Protein AF-A0A9J5WZZ3-F1 (afdb_monomer)

Nearest PDB structures (foldseek):
  2q3t-assembly1_A  TM=9.674E-01  e=2.723E-07  Arabidopsis thaliana
  6ois-assembly1_B  TM=9.613E-01  e=1.183E-06  Arabidopsis thaliana
  3gan-assembly1_A  TM=9.240E-01  e=4.497E-06  Arabidopsis thaliana
  5y6p-assembly1_a2  TM=3.393E-01  e=5.906E+00  Griffithsia pacifica

Mean predicted aligned error: 4.85 Å

InterPro domains:
  IPR015270 Protein RDM1, plant [PF09187] (1-80)
  IPR015270 Protein RDM1, plant [PTHR36366] (1-80)
  IPR036319 RDM1 superfamily [G3DSA:1.20.120.690] (1-80)
  IPR036319 RDM1 superfamily [SSF109920] (1-80)

Structure (mmCIF, N/CA/C/O backbone):
data_AF-A0A9J5WZZ3-F1
#
_entry.id   AF-A0A9J5WZZ3-F1
#
loop_
_atom_site.group_PDB
_atom_site.id
_atom_site.type_symbol
_atom_site.label_atom_id
_atom_site.label_alt_id
_atom_site.label_comp_id
_atom_site.label_asym_id
_atom_site.label_entity_id
_atom_site.label_seq_id
_atom_site.pdbx_PDB_ins_code
_atom_site.Cartn_x
_atom_site.Cartn_y
_atom_site.Cartn_z
_atom_site.occupancy
_atom_site.B_iso_or_equiv
_atom_site.auth_seq_id
_atom_site.auth_comp_id
_atom_site.auth_asym_id
_atom_site.auth_atom_id
_atom_site.pdbx_PDB_model_num
ATOM 1 N N . MET A 1 1 ? 23.042 6.249 -6.520 1.00 86.06 1 MET A N 1
ATOM 2 C CA . MET A 1 1 ? 22.889 4.805 -6.222 1.00 86.06 1 MET A CA 1
ATOM 3 C C . MET A 1 1 ? 21.440 4.410 -5.956 1.00 86.06 1 MET A C 1
ATOM 5 O O . MET A 1 1 ? 20.950 3.590 -6.706 1.00 86.06 1 MET A O 1
ATOM 9 N N . TYR A 1 2 ? 20.723 4.989 -4.981 1.00 89.31 2 TYR A N 1
ATOM 10 C CA . TYR A 1 2 ? 19.317 4.607 -4.719 1.00 89.31 2 TYR A CA 1
ATOM 11 C C . TYR A 1 2 ? 18.286 5.305 -5.625 1.00 89.31 2 TYR A C 1
ATOM 13 O O . TYR A 1 2 ? 17.498 4.644 -6.291 1.00 89.31 2 TYR A O 1
ATOM 21 N N . GLN A 1 3 ? 18.316 6.640 -5.684 1.00 89.75 3 GLN A N 1
ATOM 22 C CA . GLN A 1 3 ? 17.375 7.431 -6.493 1.00 89.75 3 GLN A CA 1
ATOM 23 C C . GLN A 1 3 ? 17.456 7.084 -7.986 1.00 89.75 3 GLN A C 1
ATOM 25 O O . GLN A 1 3 ? 16.433 6.853 -8.614 1.00 89.75 3 GLN A O 1
ATOM 30 N N . GLU A 1 4 ? 18.668 6.963 -8.532 1.00 91.06 4 GLU A N 1
ATOM 31 C CA . GLU A 1 4 ? 18.875 6.560 -9.932 1.00 91.06 4 GLU A CA 1
ATOM 32 C C . GLU A 1 4 ? 18.362 5.145 -10.231 1.00 91.06 4 GLU A C 1
ATOM 34 O O . GLU A 1 4 ? 17.823 4.911 -11.304 1.00 91.06 4 GLU A O 1
ATOM 39 N N . TYR A 1 5 ? 18.471 4.217 -9.274 1.00 89.62 5 TYR A N 1
ATOM 40 C CA . TYR A 1 5 ? 17.895 2.880 -9.416 1.00 89.62 5 TYR A CA 1
ATOM 41 C C . TYR A 1 5 ? 16.363 2.940 -9.431 1.00 89.62 5 TYR A C 1
ATOM 43 O O . TYR A 1 5 ? 15.733 2.380 -10.317 1.00 89.62 5 TYR A O 1
ATOM 51 N N . MET A 1 6 ? 15.754 3.684 -8.506 1.00 90.50 6 MET A N 1
ATOM 52 C CA . MET A 1 6 ? 14.295 3.809 -8.438 1.00 90.50 6 MET A CA 1
ATOM 53 C C . MET A 1 6 ? 13.682 4.493 -9.669 1.00 90.50 6 MET A C 1
ATOM 55 O O . MET A 1 6 ? 12.535 4.218 -9.992 1.00 90.50 6 MET A O 1
ATOM 59 N N . LYS A 1 7 ? 14.444 5.324 -10.394 1.00 88.44 7 LYS A N 1
ATOM 60 C CA . LYS A 1 7 ? 14.009 5.925 -11.668 1.00 88.44 7 LYS A CA 1
ATOM 61 C C . LYS A 1 7 ? 13.881 4.920 -12.816 1.00 88.44 7 LYS A C 1
ATOM 63 O O . LYS A 1 7 ? 13.154 5.201 -13.762 1.00 88.44 7 LYS A O 1
ATOM 68 N N . VAL A 1 8 ? 14.609 3.801 -12.772 1.00 90.00 8 VAL A N 1
ATOM 69 C CA . VAL A 1 8 ? 14.595 2.786 -13.843 1.00 90.00 8 VAL A CA 1
ATOM 70 C C . VAL A 1 8 ? 13.664 1.611 -13.546 1.00 90.00 8 VAL A C 1
ATOM 72 O O . VAL A 1 8 ? 13.461 0.770 -14.417 1.00 90.00 8 VAL A O 1
ATOM 75 N N . VAL A 1 9 ? 13.102 1.541 -12.334 1.00 87.00 9 VAL A N 1
ATOM 76 C CA . VAL A 1 9 ? 12.102 0.535 -11.957 1.00 87.00 9 VAL A CA 1
ATOM 77 C C . VAL A 1 9 ? 10.800 0.855 -12.705 1.00 87.00 9 VAL A C 1
ATOM 79 O O . VAL A 1 9 ? 10.230 1.925 -12.482 1.00 87.00 9 VAL A O 1
ATOM 82 N N . PRO A 1 10 ? 10.322 -0.023 -13.604 1.00 86.00 10 PRO A N 1
ATOM 83 C CA . PRO A 1 10 ? 9.088 0.226 -14.332 1.00 86.00 10 PRO A CA 1
ATOM 84 C C . PRO A 1 10 ? 7.878 0.083 -13.405 1.00 86.00 10 PRO A C 1
ATOM 86 O O . PRO A 1 10 ? 7.857 -0.758 -12.506 1.00 86.00 10 PRO A O 1
ATOM 89 N N . ILE A 1 11 ? 6.850 0.892 -13.655 1.00 84.75 11 ILE A N 1
ATOM 90 C CA . ILE A 1 11 ? 5.557 0.754 -12.984 1.00 84.75 11 ILE A CA 1
ATOM 91 C C . ILE A 1 11 ? 4.766 -0.346 -13.713 1.00 84.75 11 ILE A C 1
ATOM 93 O O . ILE A 1 11 ? 4.592 -0.246 -14.934 1.00 84.75 11 ILE A O 1
ATOM 97 N N . PRO A 1 12 ? 4.279 -1.383 -13.009 1.00 82.00 12 PRO A N 1
ATOM 98 C CA . PRO A 1 12 ? 3.446 -2.422 -13.602 1.00 82.00 12 PRO A CA 1
ATOM 99 C C . PRO A 1 12 ? 2.202 -1.826 -14.266 1.00 82.00 12 PRO A C 1
ATOM 101 O O . PRO A 1 12 ? 1.491 -1.013 -13.678 1.00 82.00 12 PRO A O 1
ATOM 104 N N . THR A 1 13 ? 1.943 -2.221 -15.512 1.00 76.31 13 THR A N 1
ATOM 105 C CA . THR A 1 13 ? 0.795 -1.723 -16.291 1.00 76.31 13 THR A CA 1
ATOM 106 C C . THR A 1 13 ? -0.442 -2.606 -16.118 1.00 76.31 13 THR A C 1
ATOM 108 O O . THR A 1 13 ? -1.568 -2.140 -16.282 1.00 76.31 13 THR A O 1
ATOM 111 N N . GLU A 1 14 ? -0.239 -3.873 -15.755 1.00 74.44 14 GLU A N 1
ATOM 112 C CA . GLU A 1 14 ? -1.303 -4.846 -15.530 1.00 74.44 14 GLU A CA 1
ATOM 113 C C . GLU A 1 14 ? -1.567 -4.995 -14.033 1.00 74.44 14 GLU A C 1
ATOM 115 O O . GLU A 1 14 ? -0.664 -5.303 -13.256 1.00 74.44 14 GLU A O 1
ATOM 120 N N . ARG A 1 15 ? -2.824 -4.778 -13.633 1.00 71.00 15 ARG A N 1
ATOM 121 C CA . ARG A 1 15 ? -3.288 -5.045 -12.269 1.00 71.00 15 ARG A CA 1
ATOM 122 C C . ARG A 1 15 ? -3.750 -6.478 -12.203 1.00 71.00 15 ARG A C 1
ATOM 124 O O . ARG A 1 15 ? -4.662 -6.855 -12.936 1.00 71.00 15 ARG A O 1
ATOM 131 N N . VAL A 1 16 ? -3.123 -7.268 -11.347 1.00 62.34 16 VAL A N 1
ATOM 132 C CA . VAL A 1 16 ? -3.312 -8.716 -11.431 1.00 62.34 16 VAL A CA 1
ATOM 133 C C . VAL A 1 16 ? -4.322 -9.222 -10.394 1.00 62.34 16 VAL A C 1
ATOM 135 O O . VAL A 1 16 ? -4.966 -10.236 -10.648 1.00 62.34 16 VAL A O 1
ATOM 138 N N . PHE A 1 17 ? -4.552 -8.523 -9.266 1.00 68.25 17 PHE A N 1
ATOM 139 C CA . PHE A 1 17 ? -5.352 -9.091 -8.167 1.00 68.25 17 PHE A CA 1
ATOM 140 C C . PHE A 1 17 ? -6.094 -8.085 -7.274 1.00 68.25 17 PHE A C 1
ATOM 142 O O . PHE A 1 17 ? -5.609 -6.994 -6.989 1.00 68.25 17 PHE A O 1
ATOM 149 N N . VAL A 1 18 ? -7.250 -8.517 -6.749 1.00 70.56 18 VAL A N 1
ATOM 150 C CA . VAL A 1 18 ? -7.936 -7.870 -5.619 1.00 70.56 18 VAL A CA 1
ATOM 151 C C . VAL A 1 18 ? -7.313 -8.395 -4.327 1.00 70.56 18 VAL A C 1
ATOM 153 O O . VAL A 1 18 ? -7.539 -9.536 -3.931 1.00 70.56 18 VAL A O 1
ATOM 156 N N . ILE A 1 19 ? -6.490 -7.567 -3.693 1.00 72.69 19 ILE A N 1
ATOM 157 C CA . ILE A 1 19 ? -5.824 -7.858 -2.424 1.00 72.69 19 ILE A CA 1
ATOM 158 C C . ILE A 1 19 ? -6.704 -7.353 -1.266 1.00 72.69 19 ILE A C 1
ATOM 160 O O . ILE A 1 19 ? -6.896 -6.140 -1.146 1.00 72.69 19 ILE A O 1
ATOM 164 N N . PRO A 1 20 ? -7.236 -8.225 -0.393 1.00 78.88 20 PRO A N 1
ATOM 165 C CA . PRO A 1 20 ? -7.836 -7.769 0.855 1.00 78.88 20 PRO A CA 1
ATOM 166 C C . PRO A 1 20 ? -6.746 -7.167 1.752 1.00 78.88 20 PRO A C 1
ATOM 168 O O . PRO A 1 20 ? -5.672 -7.752 1.917 1.00 78.88 20 PRO A O 1
ATOM 171 N N . PHE A 1 21 ? -6.997 -5.985 2.314 1.00 83.88 21 PHE A N 1
ATOM 172 C CA . PHE A 1 21 ? -6.021 -5.273 3.138 1.00 83.88 21 PHE A CA 1
ATOM 173 C C . PHE A 1 21 ? -6.701 -4.499 4.269 1.00 83.88 21 PHE A C 1
ATOM 175 O O . PHE A 1 21 ? -7.723 -3.846 4.089 1.00 83.88 21 PHE A O 1
ATOM 182 N N . THR A 1 22 ? -6.097 -4.545 5.454 1.00 84.94 22 THR A N 1
ATOM 183 C CA . THR A 1 22 ? -6.586 -3.827 6.642 1.00 84.94 22 THR A CA 1
ATOM 184 C C . THR A 1 22 ? -5.782 -2.562 6.941 1.00 84.94 22 THR A C 1
ATOM 186 O O . THR A 1 22 ? -6.286 -1.6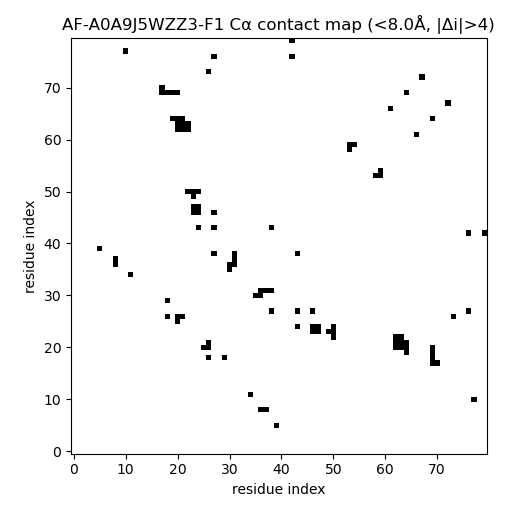60 7.608 1.00 84.94 22 THR A O 1
ATOM 189 N N . LEU A 1 23 ? -4.548 -2.488 6.433 1.00 88.62 23 LEU A N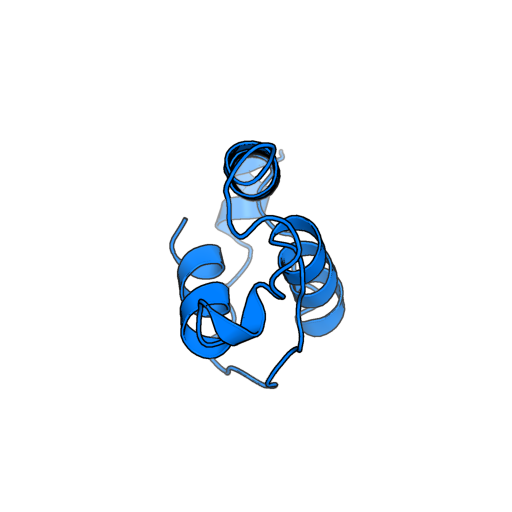 1
ATOM 190 C CA . LEU A 1 23 ? -3.575 -1.419 6.661 1.00 88.62 23 LEU A CA 1
ATOM 191 C C . LEU A 1 23 ? -2.858 -1.066 5.353 1.00 88.62 23 LEU A C 1
ATOM 193 O O . LEU A 1 23 ? -2.576 -1.948 4.536 1.00 88.62 23 LEU A O 1
ATOM 197 N N . TRP A 1 24 ? -2.494 0.204 5.182 1.00 91.81 24 TRP A N 1
ATOM 198 C CA . TRP A 1 24 ? -1.735 0.692 4.027 1.00 91.81 24 TRP A CA 1
ATOM 199 C C . TRP A 1 24 ? -0.338 0.080 3.954 1.00 91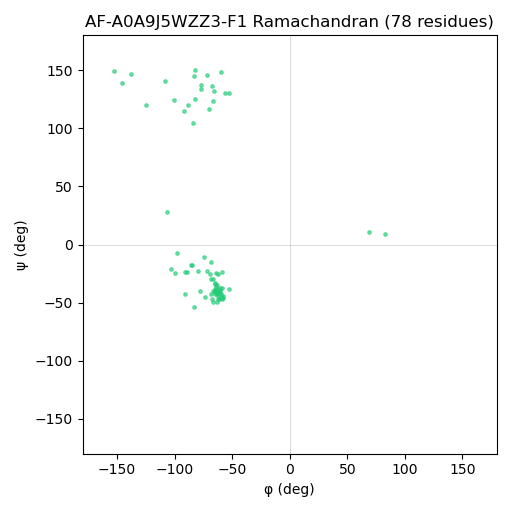.81 24 TRP A C 1
ATOM 201 O O . TRP A 1 24 ? 0.126 -0.288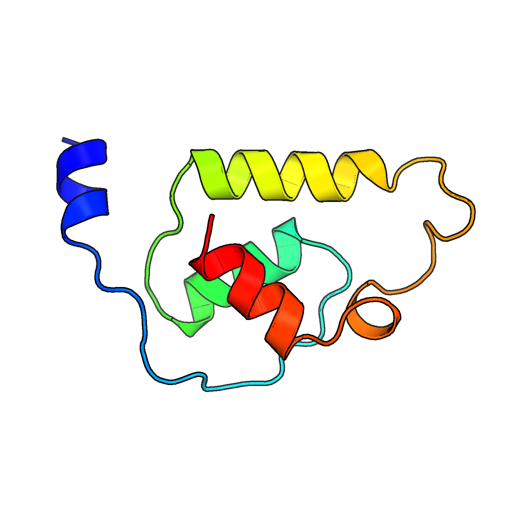 2.874 1.00 91.81 24 TRP A O 1
ATOM 211 N N . VAL A 1 25 ? 0.337 -0.073 5.097 1.00 92.19 25 VAL A N 1
ATOM 212 C CA . VAL A 1 25 ? 1.644 -0.742 5.159 1.00 92.19 25 VAL A CA 1
ATOM 213 C C . VAL A 1 25 ? 1.528 -2.211 4.752 1.00 92.19 25 VAL A C 1
ATOM 215 O O . VAL A 1 25 ? 2.421 -2.718 4.072 1.00 92.19 25 VAL A O 1
ATOM 218 N N . GLY A 1 26 ? 0.425 -2.872 5.118 1.00 90.94 26 GLY A N 1
ATOM 219 C CA . GLY A 1 26 ? 0.126 -4.240 4.696 1.00 90.94 26 GLY A CA 1
ATOM 220 C C . GLY A 1 26 ? -0.052 -4.334 3.183 1.00 90.94 26 GLY A C 1
ATOM 221 O O . GLY A 1 26 ? 0.628 -5.126 2.540 1.00 90.94 26 GLY A O 1
ATOM 222 N N . LEU A 1 27 ? -0.873 -3.454 2.600 1.00 90.69 27 LEU A N 1
ATOM 223 C CA . LEU A 1 27 ? -1.073 -3.397 1.149 1.00 90.69 27 LEU A CA 1
ATOM 224 C C . LEU A 1 27 ? 0.245 -3.163 0.396 1.00 90.69 27 LEU A C 1
ATOM 226 O O . LEU A 1 27 ? 0.549 -3.869 -0.560 1.00 90.69 27 LEU A O 1
ATOM 230 N N . ALA A 1 28 ? 1.065 -2.219 0.858 1.00 91.38 28 ALA A N 1
ATOM 231 C CA . ALA A 1 28 ? 2.360 -1.921 0.255 1.00 91.38 28 ALA A CA 1
ATOM 232 C C . ALA A 1 28 ? 3.366 -3.082 0.366 1.00 91.38 28 ALA A C 1
ATOM 234 O O . ALA A 1 28 ? 4.200 -3.256 -0.524 1.00 91.38 28 ALA A O 1
ATOM 235 N N . ALA A 1 29 ? 3.313 -3.872 1.443 1.00 91.50 29 ALA A N 1
ATOM 236 C CA . ALA A 1 29 ? 4.108 -5.092 1.567 1.00 91.50 29 ALA A CA 1
ATOM 237 C C . ALA A 1 29 ? 3.647 -6.146 0.552 1.00 91.50 29 ALA A C 1
ATOM 239 O O . ALA A 1 29 ? 4.467 -6.612 -0.239 1.00 91.50 29 ALA A O 1
ATOM 240 N N . THR A 1 30 ? 2.340 -6.409 0.481 1.00 90.38 30 THR A N 1
ATOM 241 C CA . THR A 1 30 ? 1.777 -7.367 -0.476 1.00 90.38 30 THR A CA 1
ATOM 242 C C . THR A 1 30 ? 2.063 -6.960 -1.919 1.00 90.38 30 THR A C 1
ATOM 244 O O . THR A 1 30 ? 2.422 -7.804 -2.730 1.00 90.38 30 THR A O 1
ATOM 247 N N . MET A 1 31 ? 1.985 -5.668 -2.256 1.00 89.06 31 MET A N 1
ATOM 248 C CA . MET A 1 31 ? 2.335 -5.174 -3.593 1.00 89.06 31 MET A CA 1
ATOM 249 C C . MET A 1 31 ? 3.801 -5.446 -3.950 1.00 89.06 31 MET A C 1
ATOM 251 O O . MET A 1 31 ? 4.085 -5.831 -5.082 1.00 89.06 31 MET A O 1
ATOM 255 N N . LYS A 1 32 ? 4.740 -5.290 -3.008 1.00 89.88 3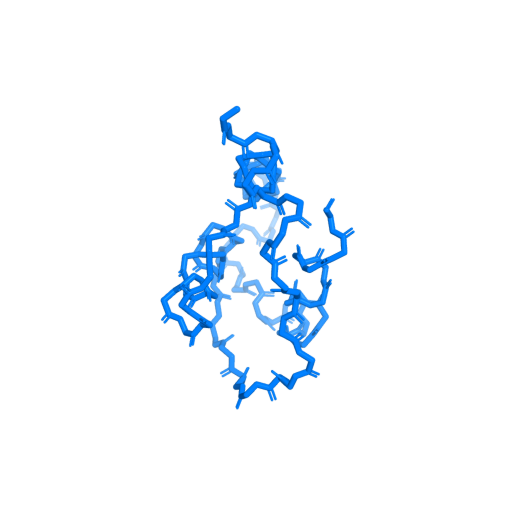2 LYS A N 1
ATOM 256 C CA . LYS A 1 32 ? 6.155 -5.616 -3.261 1.00 89.88 32 LYS A CA 1
ATOM 257 C C . LYS A 1 32 ? 6.350 -7.094 -3.566 1.00 89.88 32 LYS A C 1
ATOM 259 O O . LYS A 1 32 ? 7.109 -7.424 -4.471 1.00 89.88 32 LYS A O 1
ATOM 264 N N . GLU A 1 33 ? 5.683 -7.965 -2.812 1.00 88.56 33 GLU A N 1
ATOM 265 C CA . GLU A 1 33 ? 5.763 -9.414 -3.011 1.00 88.56 33 GLU A CA 1
ATOM 266 C C . GLU A 1 33 ? 5.100 -9.837 -4.325 1.00 88.56 33 GLU A C 1
ATOM 268 O O . GLU A 1 33 ? 5.666 -10.627 -5.074 1.00 88.56 33 GLU A O 1
ATOM 273 N N . LEU A 1 34 ? 3.936 -9.265 -4.635 1.00 88.00 34 LEU A N 1
ATOM 274 C CA . LEU A 1 34 ? 3.120 -9.639 -5.787 1.00 88.00 34 LEU A CA 1
ATOM 275 C C . LEU A 1 34 ? 3.703 -9.147 -7.111 1.00 88.00 34 LEU A C 1
ATOM 277 O O . LEU A 1 34 ? 3.762 -9.898 -8.081 1.00 88.00 34 LEU A O 1
ATOM 281 N N . TYR A 1 35 ? 4.147 -7.892 -7.153 1.00 86.56 35 TYR A N 1
ATOM 282 C CA . TYR A 1 35 ? 4.736 -7.322 -8.359 1.00 86.56 35 TYR A CA 1
ATOM 283 C C . TYR A 1 35 ? 6.230 -7.626 -8.473 1.00 86.56 35 TYR A C 1
ATOM 285 O O . TYR A 1 35 ? 6.786 -7.473 -9.554 1.00 86.56 35 TYR A O 1
ATOM 293 N N . GLY A 1 36 ? 6.909 -8.021 -7.391 1.00 85.88 36 GLY A N 1
ATOM 294 C CA . GLY A 1 36 ? 8.359 -8.246 -7.382 1.00 85.88 36 GLY A CA 1
ATOM 295 C C . GLY A 1 36 ? 9.190 -6.966 -7.536 1.00 85.88 36 GLY A C 1
ATOM 296 O O . GLY A 1 36 ? 10.400 -7.037 -7.747 1.00 85.88 36 GLY A O 1
ATOM 297 N N . HIS A 1 37 ? 8.555 -5.792 -7.439 1.00 84.81 37 HIS A N 1
ATOM 298 C CA . HIS A 1 37 ? 9.199 -4.488 -7.582 1.00 84.81 37 HIS A CA 1
ATOM 299 C C . HIS A 1 37 ? 9.284 -3.778 -6.224 1.00 84.81 37 HIS A C 1
ATOM 301 O O . HIS A 1 37 ? 8.347 -3.833 -5.420 1.00 84.81 37 HIS A O 1
ATOM 307 N N . PRO A 1 38 ? 10.394 -3.080 -5.938 1.00 89.81 38 PRO A N 1
ATOM 308 C CA . PRO A 1 38 ? 10.528 -2.344 -4.696 1.00 89.81 38 PRO A CA 1
ATOM 309 C C . PRO A 1 38 ? 9.729 -1.034 -4.752 1.00 89.81 38 PRO A C 1
ATOM 311 O O . PRO A 1 38 ? 9.798 -0.291 -5.724 1.00 89.81 38 PRO A O 1
ATOM 314 N N . LEU A 1 39 ? 9.027 -0.703 -3.666 1.00 91.06 39 LEU A N 1
ATOM 315 C CA . LEU A 1 39 ? 8.427 0.625 -3.492 1.00 91.06 39 LEU A CA 1
ATOM 316 C C . LEU A 1 39 ? 9.449 1.625 -2.945 1.00 91.06 39 LEU A C 1
ATOM 318 O O . LEU A 1 39 ? 10.272 1.282 -2.084 1.00 91.06 39 LEU A O 1
ATOM 322 N N . HIS A 1 40 ? 9.343 2.881 -3.380 1.00 92.94 40 HIS A N 1
ATOM 323 C CA . HIS A 1 40 ? 10.210 3.962 -2.924 1.00 92.94 40 HIS A CA 1
ATOM 324 C C . HIS A 1 40 ? 10.112 4.173 -1.400 1.00 92.94 40 HIS A C 1
ATOM 326 O O . HIS A 1 40 ? 9.078 3.944 -0.765 1.00 92.94 40 HIS A O 1
ATOM 332 N N . CYS A 1 41 ? 11.203 4.606 -0.762 1.00 91.06 41 CYS A N 1
ATOM 333 C CA . CYS A 1 41 ? 11.248 4.803 0.689 1.00 91.06 41 CYS A CA 1
ATOM 334 C C . CYS A 1 41 ? 10.216 5.841 1.150 1.00 91.06 41 CYS A C 1
ATOM 336 O O . CYS A 1 41 ? 9.564 5.634 2.171 1.00 91.06 41 CYS A O 1
ATOM 338 N N . LEU A 1 42 ? 10.010 6.901 0.361 1.00 92.19 42 LEU A N 1
ATOM 339 C CA . LEU A 1 42 ? 8.997 7.927 0.624 1.00 92.19 42 LEU A CA 1
ATOM 340 C C . LEU A 1 42 ? 7.579 7.355 0.565 1.00 92.19 42 LEU A C 1
ATOM 342 O O . LEU A 1 42 ? 6.789 7.652 1.455 1.00 92.19 42 LEU A O 1
ATOM 346 N N . THR A 1 43 ? 7.290 6.468 -0.391 1.00 93.31 43 THR A N 1
ATOM 347 C CA . THR A 1 43 ? 6.009 5.751 -0.460 1.00 93.31 43 THR A CA 1
ATOM 348 C C . THR A 1 43 ? 5.784 4.953 0.823 1.00 93.31 43 THR A C 1
ATOM 350 O O . THR A 1 43 ? 4.747 5.086 1.461 1.00 93.31 43 THR A O 1
ATOM 353 N N . ASN A 1 44 ? 6.793 4.212 1.299 1.00 92.19 44 ASN A N 1
ATOM 354 C CA . ASN A 1 44 ? 6.690 3.461 2.559 1.00 92.19 44 ASN A CA 1
ATOM 355 C C . ASN A 1 44 ? 6.463 4.360 3.788 1.00 92.19 44 ASN A C 1
ATOM 357 O O . ASN A 1 44 ? 5.720 3.991 4.696 1.00 92.19 44 ASN A O 1
ATOM 361 N N . VAL A 1 45 ? 7.101 5.533 3.837 1.00 94.25 45 VAL A N 1
ATOM 362 C CA . VAL A 1 45 ? 6.877 6.519 4.908 1.00 94.25 45 VAL A CA 1
ATOM 363 C C . VAL A 1 45 ? 5.457 7.079 4.838 1.00 94.25 45 VAL A C 1
ATOM 365 O O . VAL A 1 45 ? 4.819 7.239 5.876 1.00 94.25 45 VAL A O 1
ATOM 368 N N . GLN A 1 46 ? 4.941 7.337 3.637 1.00 94.19 46 GLN A N 1
ATOM 369 C CA . GLN A 1 46 ? 3.582 7.828 3.442 1.00 94.19 46 GLN A CA 1
ATOM 370 C C . GLN A 1 46 ? 2.534 6.800 3.885 1.00 94.19 46 GLN A C 1
ATOM 372 O O . GLN A 1 46 ? 1.605 7.163 4.598 1.00 94.19 46 GLN A O 1
ATOM 377 N N . MET A 1 47 ? 2.724 5.517 3.561 1.00 93.81 47 MET A N 1
ATOM 378 C CA . MET A 1 47 ? 1.826 4.445 4.014 1.00 93.81 47 MET A CA 1
ATOM 379 C C . MET A 1 47 ? 1.772 4.351 5.540 1.00 93.81 47 MET A C 1
ATOM 381 O O . MET A 1 47 ? 0.695 4.264 6.120 1.00 93.81 47 MET A O 1
ATOM 385 N N . LYS A 1 48 ? 2.927 4.467 6.210 1.00 93.38 48 LYS A N 1
ATOM 386 C CA . LYS A 1 48 ? 2.980 4.519 7.680 1.00 93.38 48 LYS A CA 1
ATOM 387 C C . LYS A 1 48 ? 2.215 5.713 8.244 1.00 93.38 48 LYS A C 1
ATOM 389 O O . LYS A 1 48 ? 1.518 5.562 9.239 1.00 93.38 48 LYS A O 1
ATOM 394 N N . LYS A 1 49 ? 2.329 6.889 7.619 1.00 93.56 49 LYS A N 1
ATOM 395 C CA . LYS A 1 49 ? 1.572 8.079 8.033 1.00 93.56 49 LYS A CA 1
ATOM 396 C C . LYS A 1 49 ? 0.069 7.887 7.847 1.00 93.56 49 LYS A C 1
ATOM 398 O O . LYS A 1 49 ? -0.693 8.316 8.704 1.00 93.56 49 LYS A O 1
ATOM 403 N N . PHE A 1 50 ? -0.355 7.248 6.758 1.00 91.19 50 PHE A N 1
ATOM 404 C CA . PHE A 1 50 ? -1.765 6.937 6.526 1.00 91.19 50 PHE A CA 1
ATOM 405 C C . PHE A 1 50 ? -2.328 6.006 7.598 1.00 91.19 50 PHE A C 1
ATOM 407 O O . PHE A 1 50 ? -3.390 6.301 8.137 1.00 91.19 50 PHE A O 1
ATOM 414 N N . ASP A 1 51 ? -1.594 4.958 7.975 1.00 90.62 51 ASP A N 1
ATOM 415 C CA . ASP A 1 51 ? -2.005 4.086 9.079 1.00 90.62 51 ASP A CA 1
ATOM 416 C C . ASP A 1 51 ? -2.017 4.832 10.425 1.00 90.62 51 ASP A C 1
ATOM 418 O O . ASP A 1 51 ? -2.956 4.687 11.201 1.00 90.62 51 ASP A O 1
ATOM 422 N N . GLN A 1 52 ? -1.038 5.704 10.685 1.00 91.06 52 GLN A N 1
ATOM 423 C CA . GLN A 1 52 ? -0.999 6.512 11.911 1.00 91.06 52 GLN A CA 1
ATOM 424 C C . GLN A 1 52 ? -2.151 7.514 12.023 1.00 91.06 52 GLN A C 1
ATOM 426 O O . GLN A 1 52 ? -2.619 7.768 13.127 1.00 91.06 52 GLN A O 1
ATOM 431 N N . MET A 1 53 ? -2.625 8.077 10.908 1.00 89.19 53 MET A N 1
ATOM 432 C CA . MET A 1 53 ? -3.766 9.000 10.912 1.00 89.19 53 MET A CA 1
ATOM 433 C C . MET A 1 53 ? -5.094 8.321 11.259 1.00 89.19 53 MET A C 1
ATOM 435 O O . MET A 1 53 ? -6.059 9.018 11.558 1.00 89.19 53 MET A O 1
ATOM 439 N N . ARG A 1 54 ? -5.155 6.986 11.220 1.00 84.81 54 ARG A N 1
ATOM 440 C CA . ARG A 1 54 ? -6.339 6.226 11.635 1.00 84.81 54 ARG A CA 1
ATOM 441 C C . ARG A 1 54 ? -6.393 5.966 13.138 1.00 84.81 54 ARG A C 1
ATOM 443 O O . ARG A 1 54 ? -7.466 5.653 13.639 1.00 84.81 54 ARG A O 1
ATOM 450 N N . LEU A 1 55 ? -5.269 6.098 13.844 1.00 84.25 55 LEU A N 1
ATOM 451 C CA . LEU A 1 55 ? -5.212 5.874 15.287 1.00 84.25 55 LEU A CA 1
ATOM 452 C C . LEU A 1 55 ? -6.037 6.943 16.014 1.00 84.25 55 LEU A C 1
ATOM 454 O O . LEU A 1 55 ? -5.783 8.139 15.859 1.00 84.25 55 LEU A O 1
ATOM 458 N N . GLY A 1 56 ? -7.011 6.512 16.813 1.00 82.06 56 GLY A N 1
ATOM 459 C CA . GLY A 1 56 ? -7.933 7.389 17.536 1.00 82.06 56 GLY A CA 1
ATOM 460 C C . GLY A 1 56 ? -9.120 7.895 16.711 1.00 82.06 56 GLY A C 1
ATOM 461 O O . GLY A 1 56 ? -9.845 8.773 17.181 1.00 82.06 56 GLY A O 1
ATOM 462 N N . ALA A 1 57 ? -9.328 7.376 15.497 1.00 83.06 57 ALA A N 1
ATOM 463 C CA . ALA A 1 57 ? -10.538 7.633 14.724 1.00 83.06 57 ALA A CA 1
ATOM 464 C C . ALA A 1 57 ? -11.679 6.696 15.162 1.00 83.06 57 ALA A C 1
ATOM 466 O O . ALA A 1 57 ? -11.448 5.554 15.543 1.00 83.06 57 ALA A O 1
ATOM 467 N N . ASP A 1 58 ? -12.928 7.151 15.035 1.00 78.00 58 ASP A N 1
ATOM 468 C CA . ASP A 1 58 ? -14.130 6.359 15.369 1.00 78.00 58 ASP A CA 1
ATOM 469 C C . ASP A 1 58 ? -14.227 5.043 14.565 1.00 78.00 58 ASP A C 1
ATOM 471 O O . ASP A 1 58 ? -14.827 4.066 14.998 1.00 78.00 58 ASP A O 1
ATOM 475 N N . ASN A 1 59 ? -13.572 4.995 13.400 1.00 78.12 59 ASN A N 1
ATOM 476 C CA . ASN A 1 59 ? -13.522 3.852 12.491 1.00 78.12 59 ASN A CA 1
ATOM 477 C C . ASN A 1 59 ? -12.162 3.122 12.488 1.00 78.12 59 ASN A C 1
ATOM 479 O O . ASN A 1 59 ? -11.776 2.537 11.468 1.00 78.12 59 ASN A O 1
ATOM 483 N N . GLU A 1 60 ? -11.414 3.170 13.592 1.00 77.94 60 GLU A N 1
ATOM 484 C CA . GLU A 1 60 ? -10.125 2.477 13.725 1.00 77.94 60 GLU A CA 1
ATOM 485 C C . GLU A 1 60 ? -10.261 0.959 13.498 1.00 77.94 60 GLU A C 1
ATOM 487 O O . GLU A 1 60 ? -9.503 0.390 12.712 1.00 77.94 60 GLU A O 1
ATOM 492 N N . ASP A 1 61 ? -11.290 0.329 14.076 1.00 78.62 61 ASP A N 1
ATOM 493 C CA . ASP A 1 61 ? -11.561 -1.115 13.965 1.00 78.62 61 ASP A CA 1
ATOM 494 C C . ASP A 1 61 ? -12.128 -1.558 12.603 1.00 78.62 61 ASP A C 1
ATOM 496 O O . ASP A 1 61 ? -12.227 -2.753 12.312 1.00 78.62 61 ASP A O 1
ATOM 500 N N . VAL A 1 62 ? -12.519 -0.615 11.743 1.00 82.38 62 VAL A N 1
ATOM 501 C CA . VAL A 1 62 ? -13.104 -0.937 10.436 1.00 82.38 62 VAL A CA 1
ATOM 502 C C . VAL A 1 62 ? -11.999 -1.361 9.468 1.00 82.38 62 VAL A C 1
ATOM 504 O O . VAL A 1 62 ? -10.961 -0.709 9.358 1.00 82.38 62 VAL A O 1
ATOM 507 N N . GLN A 1 63 ? -12.196 -2.450 8.725 1.00 81.44 63 GLN A N 1
ATOM 508 C CA . GLN A 1 63 ? -11.202 -2.886 7.742 1.00 81.44 63 GLN A CA 1
ATOM 509 C C . GLN A 1 63 ? -11.111 -1.889 6.581 1.00 81.44 63 GLN A C 1
ATOM 511 O O . GLN A 1 63 ? -12.119 -1.383 6.086 1.00 81.44 63 GLN A O 1
ATOM 516 N N . LEU A 1 64 ? -9.889 -1.568 6.160 1.00 84.62 64 LEU A N 1
ATOM 517 C CA . LEU A 1 64 ? -9.642 -0.478 5.219 1.00 84.62 64 LEU A CA 1
ATOM 518 C C . LEU A 1 64 ? -10.171 -0.768 3.807 1.00 84.62 64 LEU A C 1
ATOM 520 O O . LEU A 1 64 ? -10.601 0.160 3.126 1.00 84.62 64 LEU A O 1
ATOM 524 N N . ASP A 1 65 ? -10.203 -2.037 3.409 1.00 84.00 65 ASP A N 1
ATOM 525 C CA . ASP A 1 65 ? -10.806 -2.535 2.168 1.00 84.00 65 ASP A CA 1
ATOM 526 C C . ASP A 1 65 ? -12.323 -2.292 2.082 1.00 84.00 65 ASP A C 1
ATOM 528 O O . ASP A 1 65 ? -12.866 -2.156 0.987 1.00 84.00 65 ASP A O 1
ATOM 532 N N . THR A 1 66 ? -13.013 -2.164 3.220 1.00 84.56 66 THR A N 1
ATOM 533 C CA . THR A 1 66 ? -14.439 -1.788 3.253 1.00 84.56 66 THR A CA 1
ATOM 534 C C . THR A 1 66 ? -14.670 -0.284 3.090 1.00 84.56 66 THR A C 1
ATOM 536 O O . THR A 1 66 ? -15.747 0.136 2.668 1.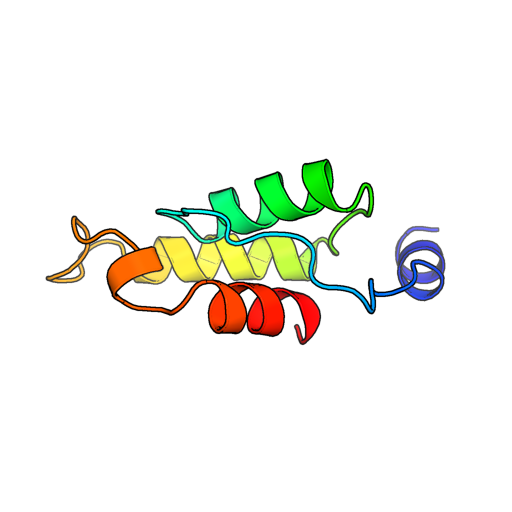00 84.56 66 THR A O 1
ATOM 539 N N . ILE A 1 67 ? -13.661 0.538 3.399 1.00 86.19 67 ILE A N 1
ATOM 540 C CA . ILE A 1 67 ? -13.722 2.004 3.297 1.00 86.19 67 ILE A CA 1
ATOM 541 C C . ILE A 1 67 ? -13.245 2.455 1.913 1.00 86.19 67 ILE A C 1
ATOM 543 O O . ILE A 1 67 ? -13.824 3.354 1.299 1.00 86.19 67 ILE A O 1
ATOM 547 N N . ILE A 1 68 ? -12.163 1.845 1.428 1.00 86.50 68 ILE A N 1
ATOM 548 C CA . ILE A 1 68 ? -11.507 2.179 0.170 1.00 86.50 68 ILE A CA 1
ATOM 549 C C . ILE A 1 68 ? -11.431 0.917 -0.671 1.00 86.50 68 ILE A C 1
ATOM 551 O O . ILE A 1 68 ? -10.766 -0.048 -0.307 1.00 86.50 68 ILE A O 1
ATOM 555 N N . ASP A 1 69 ? -12.050 0.981 -1.847 1.00 86.88 69 ASP A N 1
ATOM 556 C CA . ASP A 1 69 ? -11.924 -0.067 -2.851 1.00 86.88 69 ASP A CA 1
ATOM 557 C C . ASP A 1 69 ? -10.445 -0.368 -3.144 1.00 86.88 69 ASP A C 1
ATOM 559 O O . ASP A 1 69 ? -9.655 0.541 -3.428 1.00 86.88 69 ASP A O 1
ATOM 563 N N . THR A 1 70 ? -10.078 -1.649 -3.108 1.00 84.75 70 THR A N 1
ATOM 564 C CA . THR A 1 70 ? -8.695 -2.100 -3.291 1.00 84.75 70 THR A CA 1
ATOM 565 C C . THR A 1 70 ? -8.061 -1.557 -4.566 1.00 84.75 70 THR A C 1
ATOM 567 O O . THR A 1 70 ? -6.899 -1.153 -4.545 1.00 84.75 70 THR A O 1
ATOM 570 N N . SER A 1 71 ? -8.811 -1.464 -5.669 1.00 84.69 71 SER A N 1
ATOM 571 C CA . SER A 1 71 ? -8.272 -0.965 -6.937 1.00 84.69 71 SER A CA 1
ATOM 572 C C . SER A 1 7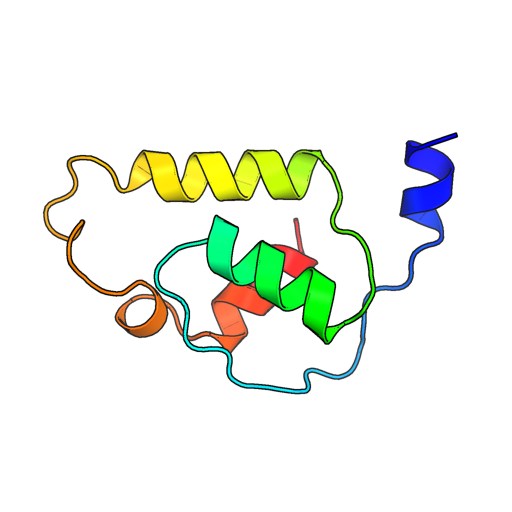1 ? -7.906 0.522 -6.868 1.00 84.69 71 SER A C 1
ATOM 574 O O . SER A 1 71 ? -6.979 0.967 -7.551 1.00 84.69 71 SER A O 1
ATOM 576 N N . LYS A 1 72 ? -8.607 1.301 -6.033 1.00 88.38 72 LYS A N 1
ATOM 577 C CA . LYS A 1 72 ? -8.297 2.714 -5.773 1.00 88.38 72 LYS A CA 1
ATOM 578 C C . LYS A 1 72 ? -7.128 2.857 -4.808 1.00 88.38 72 LYS A C 1
ATOM 580 O O . LYS A 1 72 ? -6.276 3.719 -5.024 1.00 88.38 72 LYS A O 1
ATOM 585 N N . ALA A 1 73 ? -7.068 2.022 -3.773 1.00 89.56 73 ALA A N 1
ATOM 586 C CA . ALA A 1 73 ? -5.958 2.023 -2.826 1.00 89.56 73 ALA A CA 1
ATOM 587 C C . ALA A 1 73 ? -4.634 1.676 -3.524 1.00 89.56 73 ALA A C 1
ATOM 589 O O . ALA A 1 73 ? -3.654 2.409 -3.407 1.00 89.56 73 ALA A O 1
ATOM 590 N N . GLU A 1 74 ? -4.634 0.629 -4.346 1.00 88.81 74 GLU A N 1
ATOM 591 C CA . GLU A 1 74 ? -3.474 0.229 -5.139 1.00 88.81 74 GLU A CA 1
ATOM 592 C C . GLU A 1 74 ? -3.045 1.332 -6.120 1.00 88.81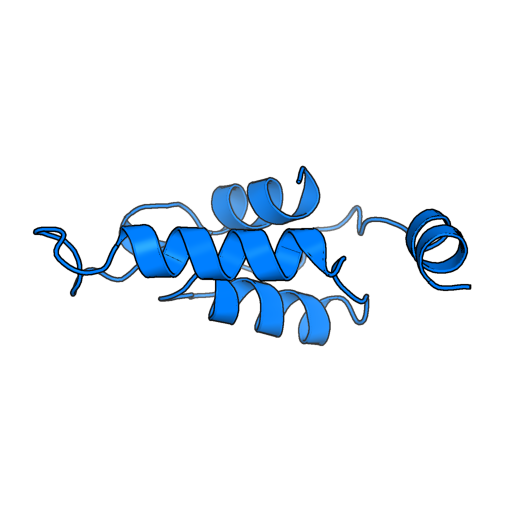 74 GLU A C 1
ATOM 594 O O . GLU A 1 74 ? -1.873 1.701 -6.176 1.00 88.81 74 GLU A O 1
ATOM 599 N N . ALA A 1 75 ? -4.001 1.924 -6.847 1.00 88.25 75 ALA A N 1
ATOM 600 C CA . ALA A 1 75 ? -3.719 3.038 -7.750 1.00 88.25 75 ALA A CA 1
ATOM 601 C C . ALA A 1 75 ? -3.090 4.231 -7.017 1.00 88.25 75 ALA A C 1
ATOM 603 O O . ALA A 1 75 ? -2.195 4.880 -7.548 1.00 88.25 75 ALA A O 1
ATOM 604 N N . THR A 1 76 ? -3.533 4.499 -5.788 1.00 90.25 76 THR A N 1
ATOM 605 C CA . THR A 1 76 ? -2.984 5.577 -4.958 1.00 90.25 76 THR A CA 1
ATOM 606 C C . THR A 1 76 ? -1.514 5.322 -4.632 1.00 90.25 76 THR A C 1
ATOM 608 O O . THR A 1 76 ? -0.710 6.244 -4.722 1.00 90.25 76 THR A O 1
ATOM 611 N N . ILE A 1 77 ? -1.136 4.079 -4.314 1.00 89.88 77 ILE A N 1
ATOM 612 C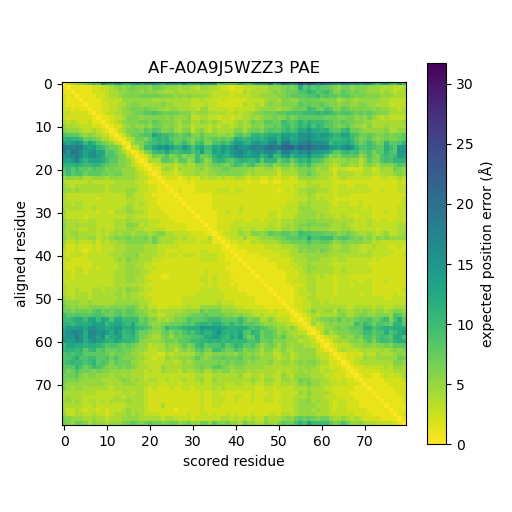 CA . ILE A 1 77 ? 0.262 3.716 -4.034 1.00 89.88 77 ILE A CA 1
ATOM 613 C C . ILE A 1 77 ? 1.144 3.894 -5.273 1.00 89.88 77 ILE A C 1
ATOM 615 O O . ILE A 1 77 ? 2.272 4.357 -5.137 1.00 89.88 77 ILE A O 1
ATOM 619 N N . TRP A 1 78 ? 0.637 3.569 -6.465 1.00 88.38 78 TRP A N 1
ATOM 620 C CA . TRP A 1 78 ? 1.388 3.732 -7.715 1.00 88.38 78 TRP A CA 1
ATOM 621 C C . TRP A 1 78 ? 1.568 5.187 -8.167 1.00 88.38 78 TRP A C 1
ATOM 623 O O . TRP A 1 78 ? 2.476 5.462 -8.945 1.00 88.38 78 TRP A O 1
ATOM 633 N N . ILE A 1 79 ? 0.706 6.105 -7.718 1.00 86.31 79 ILE A N 1
ATOM 634 C CA . ILE A 1 79 ? 0.729 7.522 -8.124 1.00 86.31 79 ILE A CA 1
ATOM 635 C C . ILE A 1 79 ? 1.628 8.388 -7.217 1.00 86.31 79 ILE A C 1
ATOM 637 O O . ILE A 1 79 ? 2.074 9.447 -7.658 1.00 86.31 79 ILE A O 1
ATOM 641 N N . ILE A 1 80 ? 1.878 7.969 -5.970 1.00 84.62 80 ILE A N 1
ATOM 642 C CA . ILE A 1 80 ? 2.724 8.687 -4.987 1.00 84.62 80 ILE A CA 1
ATOM 643 C C . ILE A 1 80 ? 4.206 8.619 -5.362 1.00 84.62 80 ILE A C 1
ATOM 645 O O . ILE A 1 80 ? 4.848 9.694 -5.341 1.00 84.62 80 ILE A O 1
#

Secondary structure (DSSP, 8-state):
-HHHHHHHSPPP-S-------SSHHHHHHHHHHHH--PPPHHHHHHHHHHHHTTTT-TTTTS-HHHHS-HHHHHHHHHH-

Foldseek 3Di:
DQVVVVVPFDDDPDDDDQDFAQALLRLQVVCCVVVVTHQDPVLNVVSVVVLVVLVPPPCVVPRVCVVDPSVRSVVVSSVD

pLDDT: mean 86.24, std 6.31, range [62.34, 94.25]

Solvent-accessible surface area (backbone atoms only — not comparable to full-atom values): 5024 Å² total; per-residue (Å²): 116,66,70,67,50,61,71,70,58,79,78,83,87,74,86,87,78,88,62,90,36,66,42,50,54,54,43,55,50,51,48,29,68,73,70,69,47,88,75,56,70,66,54,55,53,50,25,48,50,57,49,56,70,36,66,90,42,99,63,52,90,51,52,38,44,81,78,40,55,45,74,58,53,54,50,50,65,76,70,104

Sequence (80 aa):
MYQEYMKVVPIPTERVFVIPFTLWVGLAATMKELYGHPLHCLTNVQMKKFDQMRLGADNEDVQLDTIIDTSKAEATIWII

Radius of gyration: 13.26 Å; Cα contacts (8 Å, |Δi|>4): 52; chains: 1; bounding box: 37×19×34 Å

Organism: Solanum commersonii (NCBI:txid4109)